Protein AF-A0A4S0RGR0-F1 (afdb_monomer_lite)

Radius of gyration: 12.7 Å; chains: 1; bounding box: 24×34×31 Å

pLDDT: mean 73.89, std 17.08, range [29.81, 90.38]

Structure (mmCIF, N/CA/C/O backbone):
data_AF-A0A4S0RGR0-F1
#
_entry.id   AF-A0A4S0RGR0-F1
#
loop_
_atom_site.group_PDB
_atom_site.id
_atom_site.type_symbol
_atom_site.label_atom_id
_atom_site.label_alt_id
_atom_site.label_comp_id
_atom_site.label_asym_id
_atom_site.label_entity_id
_atom_site.label_seq_id
_atom_site.pdbx_PDB_ins_code
_atom_site.Cartn_x
_atom_site.Cartn_y
_atom_site.Cartn_z
_atom_site.occupancy
_atom_site.B_iso_or_equiv
_atom_site.auth_seq_id
_atom_site.auth_comp_id
_atom_site.auth_asym_id
_atom_site.auth_atom_id
_atom_site.pdbx_PDB_model_num
ATOM 1 N N . ARG A 1 1 ? 6.904 -23.105 2.263 1.00 44.59 1 ARG A N 1
ATOM 2 C CA . ARG A 1 1 ? 7.262 -22.759 0.868 1.00 44.59 1 ARG A CA 1
ATOM 3 C C . ARG A 1 1 ? 5.968 -22.559 0.109 1.00 44.59 1 ARG A C 1
ATOM 5 O O . ARG A 1 1 ? 5.404 -23.575 -0.255 1.00 44.59 1 ARG A O 1
ATOM 12 N N . SER A 1 2 ? 5.543 -21.314 -0.091 1.00 37.44 2 SER A N 1
ATOM 13 C CA . SER A 1 2 ? 4.530 -20.941 -1.086 1.00 37.44 2 SER A CA 1
ATOM 14 C C . SER A 1 2 ? 4.674 -19.441 -1.334 1.00 37.44 2 SER A C 1
ATOM 16 O O . SER A 1 2 ? 4.048 -18.645 -0.652 1.00 37.44 2 SER A O 1
ATOM 18 N N . GLY A 1 3 ? 5.594 -19.056 -2.218 1.00 34.72 3 GLY A N 1
ATOM 19 C CA . GLY A 1 3 ? 5.549 -17.739 -2.846 1.00 34.72 3 GLY A CA 1
ATOM 20 C C . GLY A 1 3 ? 4.805 -17.942 -4.153 1.00 34.72 3 GLY A C 1
ATOM 21 O O . GLY A 1 3 ? 5.399 -18.454 -5.101 1.00 34.72 3 GLY A O 1
ATOM 22 N N . GLN A 1 4 ? 3.501 -17.683 -4.152 1.00 43.41 4 GLN A N 1
ATOM 23 C CA . GLN A 1 4 ? 2.692 -17.701 -5.361 1.00 43.41 4 GLN A CA 1
ATOM 24 C C . GLN A 1 4 ? 2.928 -16.361 -6.059 1.00 43.41 4 GLN A C 1
ATOM 26 O O . GLN A 1 4 ? 2.768 -15.304 -5.457 1.00 43.41 4 GLN A O 1
ATOM 31 N N . ILE A 1 5 ? 3.459 -16.420 -7.278 1.00 37.62 5 ILE A N 1
ATOM 32 C CA . ILE A 1 5 ? 3.633 -15.257 -8.144 1.00 37.62 5 ILE A CA 1
ATOM 33 C C . ILE A 1 5 ? 2.433 -15.290 -9.082 1.00 37.62 5 ILE A C 1
ATOM 35 O O . ILE A 1 5 ? 2.360 -16.161 -9.948 1.00 37.62 5 ILE A O 1
ATOM 39 N N . GLU A 1 6 ? 1.466 -14.407 -8.853 1.00 36.47 6 GLU A N 1
ATOM 40 C CA . GLU A 1 6 ? 0.352 -14.197 -9.771 1.00 36.47 6 GLU A CA 1
ATOM 41 C C . GLU A 1 6 ? 0.833 -13.230 -10.868 1.00 36.47 6 GLU A C 1
ATOM 43 O O . GLU A 1 6 ? 1.075 -12.049 -10.621 1.00 36.47 6 GLU A O 1
ATOM 48 N N . GLU A 1 7 ? 1.090 -13.763 -12.069 1.00 29.81 7 GLU A N 1
ATOM 49 C CA . GLU A 1 7 ? 1.551 -12.998 -13.235 1.00 29.81 7 GLU A CA 1
ATOM 50 C C . GLU A 1 7 ? 0.400 -12.155 -13.805 1.00 29.81 7 GLU A C 1
ATOM 52 O O . GLU A 1 7 ? -0.310 -12.559 -14.729 1.00 29.81 7 GLU A O 1
ATOM 57 N N . PHE A 1 8 ? 0.231 -10.938 -13.292 1.00 35.50 8 PHE A N 1
ATOM 58 C CA . PHE A 1 8 ? -0.373 -9.872 -14.082 1.00 35.50 8 PHE A CA 1
ATOM 59 C C . PHE A 1 8 ? 0.722 -9.305 -14.982 1.00 35.50 8 PHE A C 1
ATOM 61 O O . PHE A 1 8 ? 1.686 -8.735 -14.481 1.00 35.50 8 PHE A O 1
ATOM 68 N N . HIS A 1 9 ? 0.588 -9.505 -16.300 1.00 38.34 9 HIS A N 1
ATOM 69 C CA . HIS A 1 9 ? 1.514 -9.033 -17.338 1.00 38.34 9 HIS A CA 1
ATOM 70 C C . HIS A 1 9 ? 2.209 -7.705 -16.942 1.00 38.34 9 HIS A C 1
ATOM 72 O O . HIS A 1 9 ? 1.563 -6.658 -16.885 1.00 38.34 9 HIS A O 1
ATOM 78 N N . ASP A 1 10 ? 3.517 -7.808 -16.666 1.00 39.22 10 ASP A N 1
ATOM 79 C CA . ASP A 1 10 ? 4.505 -6.788 -16.252 1.00 39.22 10 ASP A CA 1
ATOM 80 C C . ASP A 1 10 ? 4.670 -6.434 -14.752 1.00 39.22 10 ASP A C 1
ATOM 82 O O . ASP A 1 10 ? 5.473 -5.548 -14.436 1.00 39.22 10 ASP A O 1
ATOM 86 N N . VAL A 1 11 ? 4.017 -7.120 -13.798 1.00 38.31 11 VAL A N 1
ATOM 87 C CA . VAL A 1 11 ? 4.250 -6.896 -12.351 1.00 38.31 11 VAL A CA 1
ATOM 88 C C . VAL A 1 11 ? 4.329 -8.201 -11.548 1.00 38.31 11 VAL A C 1
ATOM 90 O O . VAL A 1 11 ? 3.355 -8.938 -11.458 1.00 38.31 11 VAL A O 1
ATOM 93 N N . THR A 1 12 ? 5.457 -8.440 -10.872 1.00 41.72 12 THR A N 1
ATOM 94 C CA . THR A 1 12 ? 5.669 -9.567 -9.946 1.00 41.72 12 THR A CA 1
ATOM 95 C C . THR A 1 12 ? 5.730 -9.058 -8.497 1.00 41.72 12 THR A C 1
ATOM 97 O O . THR A 1 12 ? 6.795 -8.751 -7.970 1.00 41.72 12 THR A O 1
ATOM 100 N N . VAL A 1 13 ? 4.611 -8.965 -7.779 1.00 47.84 13 VAL A N 1
ATOM 101 C CA . VAL A 1 13 ? 4.657 -8.542 -6.362 1.00 47.84 13 VAL A CA 1
ATOM 102 C C . VAL A 1 13 ? 5.065 -9.729 -5.481 1.00 47.84 13 VAL A C 1
ATOM 104 O O . VAL A 1 13 ? 4.355 -10.730 -5.420 1.00 47.84 13 VAL A O 1
ATOM 107 N N . ARG A 1 14 ? 6.199 -9.633 -4.769 1.00 47.78 14 ARG A N 1
ATOM 108 C CA . ARG A 1 14 ? 6.590 -10.638 -3.765 1.00 47.78 14 ARG A CA 1
ATOM 109 C C . ARG A 1 14 ? 6.114 -10.199 -2.390 1.00 47.78 14 ARG A C 1
ATOM 111 O O . ARG A 1 14 ? 6.406 -9.099 -1.925 1.00 47.78 14 ARG A O 1
ATOM 118 N N . LYS A 1 15 ? 5.353 -11.077 -1.747 1.00 55.22 15 LYS A N 1
ATOM 119 C CA . LYS A 1 15 ? 4.614 -10.775 -0.525 1.00 55.22 15 LYS A CA 1
ATOM 120 C C . LYS A 1 15 ? 4.981 -11.839 0.504 1.00 55.22 15 LYS A C 1
ATOM 122 O O . LYS A 1 15 ? 4.736 -13.021 0.280 1.00 55.22 15 LYS A O 1
ATOM 127 N N . GLU A 1 16 ? 5.622 -11.438 1.598 1.00 52.75 16 GLU A N 1
ATOM 128 C CA . GLU A 1 16 ? 5.985 -12.347 2.688 1.00 52.75 16 GLU A CA 1
ATOM 129 C C . GLU A 1 16 ? 5.236 -11.931 3.963 1.00 52.75 16 GLU A C 1
ATOM 131 O O . GLU A 1 16 ? 5.456 -10.828 4.470 1.00 52.75 16 GLU A O 1
ATOM 136 N N . PRO A 1 17 ? 4.329 -12.772 4.498 1.00 51.97 17 PRO A N 1
ATOM 137 C CA . PRO A 1 17 ? 3.694 -12.496 5.779 1.00 51.97 17 PRO A CA 1
ATOM 138 C C . PRO A 1 17 ? 4.723 -12.644 6.906 1.00 51.97 17 PRO A C 1
ATOM 140 O O . PRO A 1 17 ? 5.332 -13.704 7.054 1.00 51.97 17 PRO A O 1
ATOM 143 N N . LEU A 1 18 ? 4.883 -11.595 7.721 1.00 53.94 18 LEU A N 1
ATOM 144 C CA . LEU A 1 18 ? 5.898 -11.529 8.783 1.00 53.94 18 LEU A CA 1
ATOM 145 C C . LEU A 1 18 ? 5.764 -12.662 9.826 1.00 53.94 18 LEU A C 1
ATOM 147 O O . LEU A 1 18 ? 6.769 -13.098 10.375 1.00 53.94 18 LEU A O 1
ATOM 151 N N . ASP A 1 19 ? 4.544 -13.174 10.042 1.00 51.09 19 ASP A N 1
ATOM 152 C CA . ASP A 1 19 ? 4.224 -14.168 11.084 1.00 51.09 19 ASP A CA 1
ATOM 153 C C . ASP A 1 19 ? 3.801 -15.550 10.541 1.00 51.09 19 ASP A C 1
ATOM 155 O O . ASP A 1 19 ? 3.289 -16.397 11.273 1.00 51.09 19 ASP A O 1
ATOM 159 N N . GLY A 1 20 ? 3.995 -15.824 9.245 1.00 47.41 20 GLY A N 1
ATOM 160 C CA . GLY A 1 20 ? 3.766 -17.160 8.670 1.00 47.41 20 GLY A CA 1
ATOM 161 C C . GLY A 1 20 ? 2.301 -17.630 8.590 1.00 47.41 20 GLY A C 1
ATOM 162 O O . GLY A 1 20 ? 2.043 -18.685 8.006 1.00 47.41 20 GLY A O 1
ATOM 163 N N . ARG A 1 21 ? 1.333 -16.851 9.097 1.00 53.19 21 ARG A N 1
ATOM 164 C CA . ARG A 1 21 ? -0.105 -16.971 8.797 1.00 53.19 21 ARG A CA 1
ATOM 165 C C . ARG A 1 21 ? -0.696 -15.606 8.426 1.00 53.19 21 ARG A C 1
ATOM 167 O O . ARG A 1 21 ? -0.458 -14.643 9.146 1.00 53.19 21 ARG A O 1
ATOM 174 N N . PRO A 1 22 ? -1.511 -15.518 7.359 1.00 56.78 22 PRO A N 1
ATOM 175 C CA . PRO A 1 22 ? -2.252 -14.295 7.035 1.00 56.78 22 PRO A CA 1
ATOM 176 C C . PRO A 1 22 ? -3.379 -13.999 8.046 1.00 56.78 22 PRO A C 1
ATOM 178 O O . PRO A 1 22 ? -3.876 -12.877 8.112 1.00 56.78 22 PRO A O 1
ATOM 181 N N . GLU A 1 23 ? -3.778 -14.987 8.854 1.00 53.28 23 GLU A N 1
ATOM 182 C CA . GLU A 1 23 ? -4.795 -14.852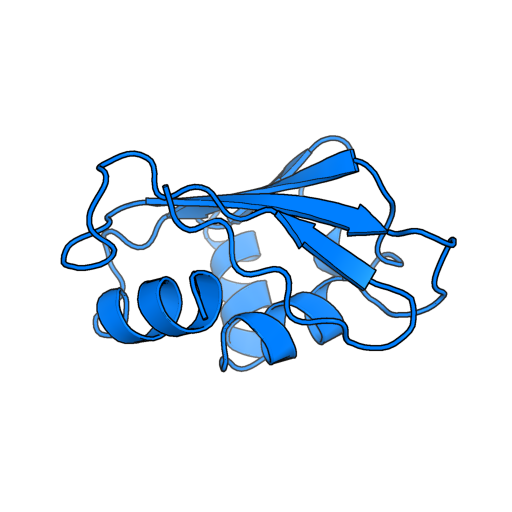 9.900 1.00 53.28 23 GLU A CA 1
ATOM 183 C C . GLU A 1 23 ? -4.235 -14.091 11.111 1.00 53.28 23 GLU A C 1
ATOM 185 O O . GLU A 1 23 ? -3.358 -14.588 11.816 1.00 53.28 23 GLU A O 1
ATOM 190 N N . GLY A 1 24 ? -4.765 -12.896 11.377 1.00 56.47 24 GLY A N 1
ATOM 191 C CA . GLY A 1 24 ? -4.386 -12.085 12.536 1.00 56.47 24 GLY A CA 1
ATOM 192 C C . GLY A 1 24 ? -3.204 -11.141 12.313 1.00 56.47 24 GLY A C 1
ATOM 193 O O . GLY A 1 24 ? -2.771 -10.506 13.273 1.00 56.47 24 GLY A O 1
ATOM 194 N N . ALA A 1 25 ? -2.719 -10.996 11.074 1.00 66.69 25 ALA A N 1
ATOM 195 C CA . ALA A 1 25 ? -1.654 -10.052 10.749 1.00 66.69 25 ALA A CA 1
ATOM 196 C C . ALA A 1 25 ? -2.050 -8.621 11.157 1.00 66.69 25 ALA A C 1
ATOM 198 O O . ALA A 1 25 ? -3.054 -8.066 10.703 1.00 66.69 25 ALA A O 1
ATOM 199 N N . THR A 1 26 ? -1.258 -8.025 12.046 1.00 74.88 26 THR A N 1
ATOM 200 C CA . THR A 1 26 ? -1.410 -6.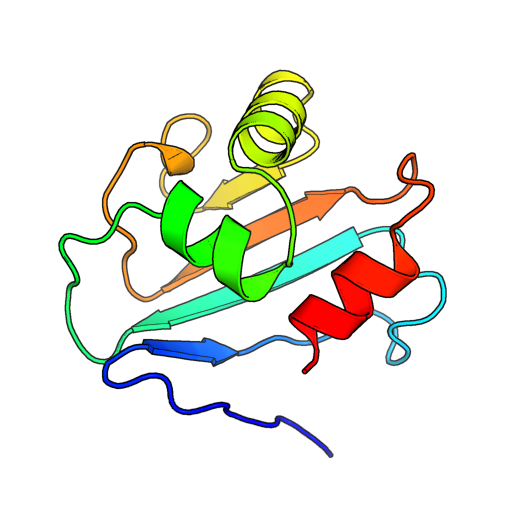627 12.477 1.00 74.88 26 THR A CA 1
ATOM 201 C C . THR A 1 26 ? -0.639 -5.672 11.578 1.00 74.88 26 THR A C 1
ATOM 203 O O . THR A 1 26 ? -0.902 -4.476 11.602 1.00 74.88 26 THR A O 1
ATOM 206 N N . ALA A 1 27 ? 0.273 -6.191 10.758 1.00 79.00 27 ALA A N 1
ATOM 207 C CA . ALA A 1 27 ? 1.001 -5.435 9.758 1.00 79.00 27 ALA A CA 1
ATOM 208 C C . ALA A 1 27 ? 1.225 -6.278 8.499 1.00 79.00 27 ALA A C 1
ATOM 210 O O . ALA A 1 27 ? 1.366 -7.499 8.561 1.00 79.00 27 ALA A O 1
ATOM 211 N N . LEU A 1 28 ? 1.290 -5.599 7.360 1.00 80.56 28 LEU A N 1
ATOM 212 C CA . LEU A 1 28 ? 1.579 -6.170 6.057 1.00 80.56 28 LEU A CA 1
ATOM 213 C C . LEU A 1 28 ? 2.823 -5.494 5.482 1.00 80.56 28 LEU A C 1
ATOM 215 O O . LEU A 1 28 ? 2.915 -4.265 5.458 1.00 80.56 28 LEU A O 1
ATOM 219 N N . TRP A 1 29 ? 3.767 -6.304 5.012 1.00 81.81 29 TRP A N 1
ATOM 220 C CA . TRP A 1 29 ? 4.925 -5.845 4.256 1.00 81.81 29 TRP A CA 1
ATOM 221 C C . TRP A 1 29 ? 4.835 -6.398 2.838 1.00 81.81 29 TRP A C 1
ATOM 223 O O . TRP A 1 29 ? 4.647 -7.596 2.640 1.00 81.81 29 TRP A O 1
ATOM 233 N N . LEU A 1 30 ? 4.976 -5.520 1.850 1.00 81.06 30 LEU A N 1
ATOM 234 C CA . LEU A 1 30 ? 4.944 -5.861 0.432 1.00 81.06 30 LEU A CA 1
ATOM 235 C C . LEU A 1 30 ? 6.198 -5.313 -0.235 1.00 81.06 30 LEU A C 1
ATOM 237 O O . LEU A 1 30 ? 6.548 -4.153 -0.023 1.00 81.06 30 LEU A O 1
ATOM 241 N N . GLU A 1 31 ? 6.844 -6.122 -1.066 1.00 82.50 31 GLU A N 1
ATOM 242 C CA . GLU A 1 31 ? 7.896 -5.658 -1.962 1.00 82.50 31 GLU A CA 1
ATOM 243 C C . GLU A 1 31 ? 7.367 -5.713 -3.395 1.00 82.50 31 GLU A C 1
ATOM 245 O O . GLU A 1 31 ? 7.026 -6.777 -3.925 1.00 82.50 31 GLU A O 1
ATOM 250 N N . LEU A 1 32 ? 7.262 -4.546 -4.026 1.00 80.06 32 LEU A N 1
ATOM 251 C CA . LEU A 1 32 ? 6.894 -4.472 -5.429 1.00 80.06 32 LEU A CA 1
ATOM 252 C C . LEU A 1 32 ? 8.105 -4.859 -6.259 1.00 80.06 32 LEU A C 1
ATOM 254 O O . LEU A 1 32 ? 9.114 -4.152 -6.237 1.00 80.06 32 LEU A O 1
ATOM 258 N N . ARG A 1 33 ? 7.968 -5.934 -7.037 1.00 79.00 33 ARG A N 1
ATOM 259 C CA . ARG A 1 33 ? 8.908 -6.223 -8.112 1.00 79.00 33 ARG A CA 1
ATOM 260 C C . ARG A 1 33 ? 8.213 -6.013 -9.442 1.00 79.00 33 ARG A C 1
ATOM 262 O O . ARG A 1 33 ? 7.124 -6.520 -9.690 1.00 79.00 33 ARG A O 1
ATOM 269 N N . LEU A 1 34 ? 8.800 -5.167 -10.262 1.00 74.62 34 LEU A N 1
ATOM 270 C CA . LEU A 1 34 ? 8.237 -4.731 -11.529 1.00 74.62 34 LEU A CA 1
ATOM 271 C C . LEU A 1 34 ? 9.268 -5.051 -12.599 1.00 74.62 34 LEU A C 1
ATOM 273 O O . LEU A 1 34 ? 10.373 -4.516 -12.561 1.00 74.62 34 LEU A O 1
ATOM 277 N N . ASP A 1 35 ? 8.905 -5.909 -13.550 1.00 69.19 35 ASP A N 1
ATOM 278 C CA . ASP A 1 35 ? 9.822 -6.315 -14.621 1.00 69.19 35 ASP A CA 1
ATOM 279 C C . ASP A 1 35 ? 10.072 -5.166 -15.613 1.00 69.19 35 ASP A C 1
ATOM 281 O O . ASP A 1 35 ? 11.117 -5.099 -16.265 1.00 69.19 35 ASP A O 1
ATOM 285 N N . ALA A 1 36 ? 9.146 -4.203 -15.672 1.00 66.50 36 ALA A N 1
ATOM 286 C CA . ALA A 1 36 ? 9.288 -2.963 -16.417 1.00 66.50 36 ALA A CA 1
ATOM 287 C C . ALA A 1 36 ? 8.713 -1.760 -15.652 1.00 66.50 36 ALA A C 1
ATOM 289 O O . ALA A 1 36 ? 7.770 -1.864 -14.866 1.00 66.50 36 ALA A O 1
ATOM 290 N N . ALA A 1 37 ? 9.263 -0.571 -15.918 1.00 67.94 37 ALA A N 1
ATOM 291 C CA . ALA A 1 37 ? 8.704 0.674 -15.404 1.00 67.94 37 ALA A CA 1
ATOM 292 C C . ALA A 1 37 ? 7.294 0.892 -15.972 1.00 67.94 37 ALA A C 1
ATOM 294 O O . ALA A 1 37 ? 7.121 1.098 -17.174 1.00 67.94 37 ALA A O 1
ATOM 295 N N . THR A 1 38 ? 6.290 0.893 -15.097 1.00 73.06 38 THR A N 1
ATOM 296 C CA . THR A 1 38 ? 4.895 1.118 -15.479 1.00 73.06 38 THR A CA 1
ATOM 297 C C . THR A 1 38 ? 4.481 2.571 -15.224 1.00 73.06 38 THR A C 1
ATOM 299 O O . THR A 1 38 ? 4.814 3.135 -14.179 1.00 73.06 38 THR A O 1
ATOM 302 N N . PRO A 1 39 ? 3.716 3.215 -16.127 1.00 76.25 39 PRO A N 1
ATOM 303 C CA . PRO A 1 39 ? 3.080 4.498 -15.831 1.00 76.25 39 PRO A CA 1
ATOM 304 C C . PRO A 1 39 ? 1.899 4.355 -14.849 1.00 76.25 39 PRO A C 1
ATOM 306 O O . PRO A 1 39 ? 1.285 5.358 -14.477 1.00 76.25 39 PRO A O 1
ATOM 309 N N . LEU A 1 40 ? 1.545 3.128 -14.439 1.00 81.12 40 LEU A N 1
ATOM 310 C CA . LEU A 1 40 ? 0.454 2.862 -13.510 1.00 81.12 40 LEU A CA 1
ATOM 311 C C . LEU A 1 40 ? 0.754 3.459 -12.133 1.00 81.12 40 LEU A C 1
ATOM 313 O O . LEU A 1 40 ? 1.790 3.192 -11.529 1.00 81.12 40 LEU A O 1
ATOM 317 N N . ARG A 1 41 ? -0.183 4.256 -11.613 1.00 85.12 41 ARG A N 1
ATOM 318 C CA . ARG A 1 41 ? -0.083 4.813 -10.260 1.00 85.12 41 ARG A CA 1
ATOM 319 C C . ARG A 1 41 ? -0.084 3.706 -9.211 1.0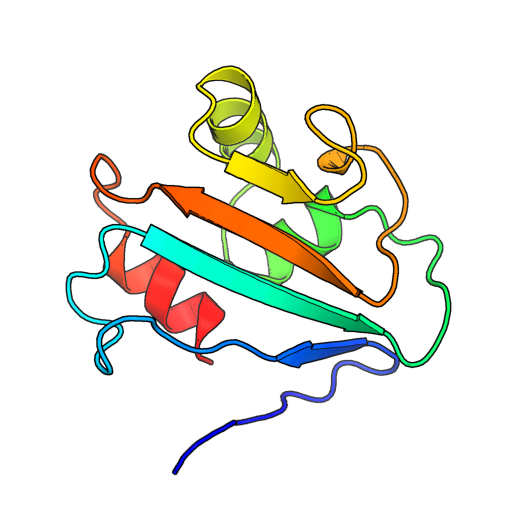0 85.12 41 ARG A C 1
ATOM 321 O O . ARG A 1 41 ? -0.899 2.784 -9.285 1.00 85.12 41 ARG A O 1
ATOM 328 N N . LEU A 1 42 ? 0.767 3.866 -8.203 1.00 85.88 42 LEU A N 1
ATOM 329 C CA . LEU A 1 42 ? 0.908 2.919 -7.105 1.00 85.88 42 LEU A CA 1
ATOM 330 C C . LEU A 1 42 ? -0.408 2.694 -6.349 1.00 85.88 42 LEU A C 1
ATOM 332 O O . LEU A 1 42 ? -0.735 1.559 -6.018 1.00 85.88 42 LEU A O 1
ATOM 336 N N . ASP A 1 43 ? -1.210 3.742 -6.138 1.00 88.38 43 ASP A N 1
ATOM 337 C CA . ASP A 1 43 ? -2.519 3.608 -5.490 1.00 88.38 43 ASP A CA 1
ATOM 338 C C . ASP A 1 43 ? -3.490 2.697 -6.247 1.00 88.38 43 ASP A C 1
ATOM 340 O O . ASP A 1 43 ? -4.289 1.995 -5.632 1.00 88.38 43 ASP A O 1
ATOM 344 N N . ARG A 1 44 ? -3.436 2.698 -7.580 1.00 86.31 44 ARG A N 1
ATOM 345 C CA . ARG A 1 44 ? -4.291 1.857 -8.416 1.00 86.31 44 ARG A CA 1
ATOM 346 C C . ARG A 1 44 ? -3.828 0.408 -8.410 1.00 86.31 44 ARG A C 1
ATOM 348 O O . ARG A 1 44 ? -4.683 -0.469 -8.372 1.00 86.31 44 ARG A O 1
ATOM 355 N N . LEU A 1 45 ? -2.517 0.188 -8.431 1.00 85.88 45 LEU A N 1
ATOM 356 C CA . LEU A 1 45 ? -1.934 -1.141 -8.295 1.00 85.88 45 LEU A CA 1
ATOM 357 C C . LEU A 1 45 ? -2.321 -1.748 -6.940 1.00 85.88 45 LEU A C 1
ATOM 359 O O . LEU A 1 45 ? -3.007 -2.760 -6.893 1.00 85.88 45 LEU A O 1
ATOM 363 N N . LEU A 1 46 ? -1.988 -1.067 -5.841 1.00 85.94 46 LEU A N 1
ATOM 364 C CA . LEU A 1 46 ? -2.258 -1.557 -4.488 1.00 85.94 46 LEU A CA 1
ATOM 365 C C . LEU A 1 46 ? -3.751 -1.761 -4.216 1.00 85.94 46 LEU A C 1
ATOM 367 O O . LEU A 1 46 ? -4.115 -2.700 -3.521 1.00 85.94 46 LEU A O 1
ATOM 371 N N . ALA A 1 47 ? -4.625 -0.906 -4.753 1.00 88.88 47 ALA A N 1
ATOM 372 C CA . ALA A 1 47 ? -6.068 -1.079 -4.597 1.00 88.88 47 ALA A CA 1
ATOM 373 C C . ALA A 1 47 ? -6.563 -2.380 -5.249 1.00 88.88 47 ALA A C 1
ATOM 375 O O . ALA A 1 47 ? -7.419 -3.052 -4.677 1.00 88.88 47 ALA A O 1
ATOM 376 N N . GLY A 1 48 ? -6.018 -2.726 -6.421 1.00 84.38 48 GLY A N 1
ATOM 377 C CA . GLY A 1 48 ? -6.303 -3.989 -7.101 1.00 84.38 48 GLY A CA 1
ATOM 378 C C . GLY A 1 48 ? -5.785 -5.184 -6.307 1.00 84.38 48 GLY A C 1
ATOM 379 O O . GLY A 1 48 ? -6.565 -6.067 -5.973 1.00 84.38 48 GLY A O 1
ATOM 380 N N . GLU A 1 49 ? -4.509 -5.142 -5.923 1.00 82.56 49 GLU A N 1
ATOM 381 C CA . GLU A 1 49 ? -3.835 -6.222 -5.188 1.00 82.56 49 GLU A CA 1
ATOM 382 C C . GLU A 1 49 ? -4.449 -6.501 -3.811 1.00 82.56 49 GLU A C 1
ATOM 384 O O . GLU A 1 49 ? -4.524 -7.639 -3.369 1.00 82.56 49 GLU A O 1
ATOM 389 N N . LEU A 1 50 ? -4.877 -5.458 -3.100 1.00 84.12 50 LEU A N 1
ATOM 390 C CA . LEU A 1 50 ? -5.417 -5.585 -1.745 1.00 84.12 50 LEU A CA 1
ATOM 391 C C . LEU A 1 50 ? -6.944 -5.718 -1.719 1.00 84.12 50 LEU A C 1
ATOM 393 O O . LEU A 1 50 ? -7.519 -5.855 -0.640 1.00 84.12 50 LEU A O 1
ATOM 397 N N . GLY A 1 51 ? -7.615 -5.625 -2.872 1.00 86.94 51 GLY A N 1
ATOM 398 C CA . GLY A 1 51 ? -9.076 -5.681 -2.958 1.00 86.94 51 GLY A CA 1
ATOM 399 C C . GLY A 1 51 ? -9.793 -4.543 -2.216 1.00 86.94 51 GLY A C 1
ATOM 400 O O . GLY A 1 51 ? -10.925 -4.713 -1.764 1.00 86.94 51 GLY A O 1
ATOM 401 N N . ILE A 1 52 ? -9.150 -3.380 -2.060 1.00 88.62 52 ILE A N 1
ATOM 402 C CA . ILE A 1 52 ? -9.692 -2.223 -1.328 1.00 88.62 52 ILE A CA 1
ATOM 403 C C . ILE A 1 52 ? -9.857 -0.994 -2.220 1.00 88.62 52 ILE A C 1
ATOM 405 O O . ILE A 1 52 ? -9.316 -0.882 -3.316 1.00 88.62 52 ILE A O 1
ATOM 409 N N . SER A 1 53 ? -10.593 -0.003 -1.721 1.00 89.81 53 SER A N 1
ATOM 410 C CA . SER A 1 53 ? -10.734 1.276 -2.414 1.00 89.81 53 SER A CA 1
ATOM 411 C C . SER A 1 53 ? -9.459 2.129 -2.346 1.00 89.81 53 SER A C 1
ATOM 413 O O . SER A 1 53 ? -8.741 2.162 -1.346 1.00 89.81 53 SER A O 1
ATOM 415 N N . ARG A 1 54 ? -9.229 2.925 -3.398 1.00 88.69 54 ARG A N 1
ATOM 416 C CA . ARG A 1 54 ? -8.146 3.927 -3.440 1.00 88.69 54 ARG A CA 1
ATOM 417 C C . ARG A 1 54 ? -8.275 4.990 -2.346 1.00 88.69 54 ARG A C 1
ATOM 419 O O . ARG A 1 54 ? -7.267 5.489 -1.862 1.00 88.69 54 ARG A O 1
ATOM 426 N N . SER A 1 55 ? -9.501 5.346 -1.959 1.00 88.31 55 SER A N 1
ATOM 427 C CA . SER A 1 55 ? -9.741 6.274 -0.849 1.00 88.31 55 SER A CA 1
ATOM 428 C C . SER A 1 55 ? -9.292 5.679 0.483 1.00 88.31 55 SER A C 1
ATOM 430 O O . SER A 1 55 ? -8.675 6.391 1.266 1.00 88.31 55 SER A O 1
ATOM 432 N N . ARG A 1 56 ? -9.506 4.374 0.717 1.00 89.50 56 ARG A N 1
ATOM 433 C CA . ARG A 1 56 ? -9.010 3.688 1.922 1.00 89.50 56 ARG A CA 1
ATOM 434 C C . ARG A 1 56 ? -7.478 3.724 1.997 1.00 89.50 56 ARG A C 1
ATOM 436 O O . ARG A 1 56 ? -6.944 4.060 3.048 1.00 89.50 56 ARG A O 1
ATOM 443 N N . LEU A 1 57 ? -6.778 3.505 0.878 1.00 89.31 57 LEU A N 1
ATOM 444 C CA . LEU A 1 57 ? -5.315 3.671 0.811 1.00 89.31 57 LEU A CA 1
ATOM 445 C C . LEU A 1 57 ? -4.862 5.097 1.155 1.00 89.31 57 LEU A C 1
ATOM 447 O O . LEU A 1 57 ? -3.899 5.275 1.899 1.00 89.31 57 LEU A O 1
ATOM 451 N N . GLN A 1 58 ? -5.558 6.115 0.641 1.00 88.38 58 GLN A N 1
ATOM 452 C CA . GLN A 1 58 ? -5.260 7.512 0.974 1.00 88.38 58 GLN A CA 1
ATOM 453 C C . GLN A 1 58 ? -5.475 7.789 2.464 1.00 88.38 58 GLN A C 1
ATOM 455 O O . GLN A 1 58 ? -4.610 8.390 3.092 1.00 88.38 58 GLN A O 1
ATOM 460 N N . THR A 1 59 ? -6.562 7.282 3.051 1.00 89.75 59 THR A N 1
ATOM 461 C CA . THR A 1 59 ? -6.819 7.394 4.491 1.00 89.75 59 THR A CA 1
ATOM 462 C C . THR A 1 59 ? -5.727 6.724 5.324 1.00 89.75 59 THR A C 1
ATOM 464 O O . THR A 1 59 ? -5.316 7.287 6.334 1.00 89.75 59 THR A O 1
ATOM 467 N N . TRP A 1 60 ? -5.215 5.556 4.924 1.00 90.38 60 TRP A N 1
ATOM 468 C CA . TRP A 1 60 ? -4.090 4.929 5.628 1.00 90.38 60 TRP A CA 1
ATOM 469 C C . TRP A 1 60 ? -2.817 5.761 5.546 1.00 90.38 60 TRP A C 1
ATOM 471 O O . TRP A 1 60 ? -2.125 5.910 6.549 1.00 90.38 60 TRP A O 1
ATOM 481 N N . GLN A 1 61 ? -2.532 6.355 4.389 1.00 87.62 61 GLN A N 1
ATOM 482 C CA . GLN A 1 61 ? -1.387 7.247 4.234 1.00 87.62 61 GLN A CA 1
ATOM 483 C C . GLN A 1 61 ? -1.530 8.509 5.103 1.00 87.62 61 GLN A C 1
ATOM 485 O O . GLN A 1 61 ? -0.588 8.896 5.788 1.00 87.62 61 GLN A O 1
ATOM 490 N N . GLU A 1 62 ? -2.714 9.128 5.121 1.00 87.88 62 GLU A N 1
ATOM 491 C CA . GLU A 1 62 ? -3.022 10.299 5.958 1.00 87.88 62 GLU A CA 1
ATOM 492 C C . GLU A 1 62 ? -2.922 9.985 7.455 1.00 87.88 62 GLU A C 1
ATOM 494 O O . GLU A 1 62 ? -2.461 10.814 8.236 1.00 87.88 62 GLU A O 1
ATOM 499 N N . ARG A 1 63 ? -3.313 8.771 7.855 1.00 88.69 63 ARG A N 1
ATOM 500 C CA . ARG A 1 63 ? -3.216 8.276 9.235 1.00 88.69 63 ARG A CA 1
ATOM 501 C C . ARG A 1 63 ? -1.840 7.712 9.594 1.00 88.69 63 ARG A C 1
ATOM 503 O O . ARG A 1 63 ? -1.688 7.196 10.694 1.00 88.69 63 ARG A O 1
ATOM 510 N N . GLN A 1 64 ? -0.863 7.777 8.685 1.00 87.06 64 GLN A N 1
ATOM 511 C CA . GLN A 1 64 ? 0.471 7.180 8.846 1.00 87.06 64 GLN A C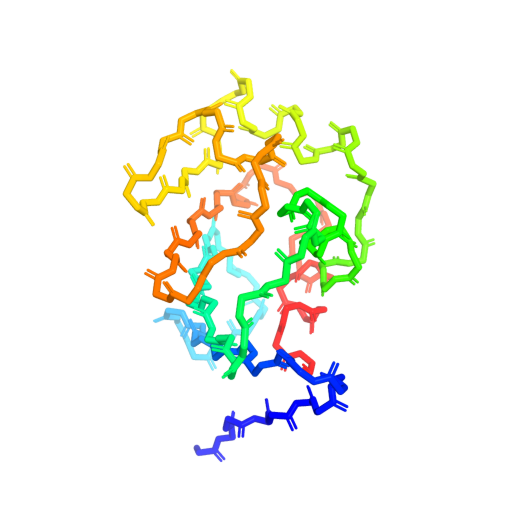A 1
ATOM 512 C C . GLN A 1 64 ? 0.453 5.662 9.112 1.00 87.06 64 GLN A C 1
ATOM 514 O O . GLN A 1 64 ? 1.425 5.100 9.607 1.00 87.06 64 GLN A O 1
ATOM 519 N N . LEU A 1 65 ? -0.642 4.994 8.745 1.00 88.69 65 LEU A N 1
ATOM 520 C CA . LEU A 1 65 ? -0.773 3.539 8.764 1.00 88.69 65 LEU A CA 1
ATOM 521 C C . LEU A 1 65 ? -0.145 2.910 7.520 1.00 88.69 65 LEU A C 1
ATOM 523 O O . LEU A 1 65 ? 0.097 1.714 7.502 1.00 88.69 65 LEU A O 1
ATOM 527 N N . LEU A 1 66 ? 0.115 3.696 6.473 1.00 88.81 66 LEU A N 1
ATOM 528 C CA . LEU A 1 66 ? 0.782 3.246 5.258 1.00 88.81 66 LEU A CA 1
ATOM 529 C C . LEU A 1 66 ? 2.062 4.051 5.035 1.00 88.81 66 LEU A C 1
ATOM 531 O O . LEU A 1 66 ? 2.025 5.278 4.929 1.00 88.81 66 LEU A O 1
ATOM 535 N N . ALA A 1 67 ? 3.181 3.342 4.921 1.00 87.75 67 ALA A N 1
ATOM 536 C CA . ALA A 1 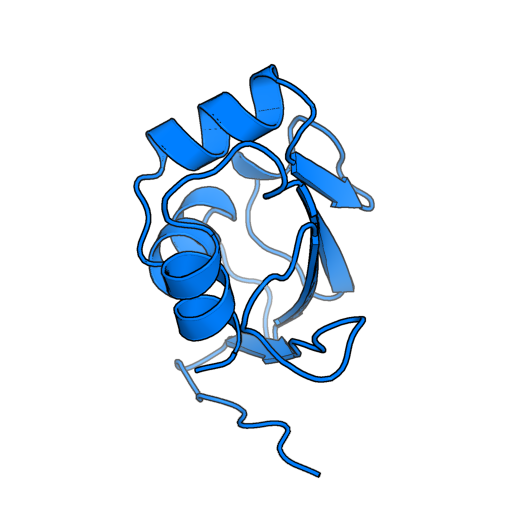67 ? 4.487 3.888 4.586 1.00 87.75 67 ALA A CA 1
ATOM 537 C C . ALA A 1 67 ? 5.024 3.212 3.324 1.00 87.75 67 ALA A C 1
ATOM 539 O O . ALA A 1 67 ? 4.844 2.010 3.125 1.00 87.75 67 ALA A O 1
ATOM 540 N N . ILE A 1 68 ? 5.670 3.994 2.463 1.00 87.94 68 ILE A N 1
ATOM 541 C CA . ILE A 1 68 ? 6.263 3.508 1.219 1.00 87.94 68 ILE A CA 1
ATOM 542 C C . ILE A 1 68 ? 7.699 3.996 1.178 1.00 87.94 68 ILE A C 1
ATOM 544 O O . ILE A 1 68 ? 7.939 5.197 1.234 1.00 87.94 68 ILE A O 1
ATOM 548 N N . GLU A 1 69 ? 8.642 3.079 1.047 1.00 83.81 69 GLU A N 1
ATOM 549 C CA . GLU A 1 69 ? 10.060 3.393 0.917 1.00 83.81 69 GLU A CA 1
ATOM 550 C C . GLU A 1 69 ? 10.513 3.109 -0.522 1.00 83.81 69 GLU A C 1
ATOM 552 O O . GLU A 1 69 ? 10.093 2.099 -1.100 1.00 83.81 69 GLU A O 1
ATOM 557 N N . PRO A 1 70 ? 11.332 3.988 -1.138 1.00 77.25 70 PRO A N 1
ATOM 558 C CA . PRO A 1 70 ? 11.964 5.190 -0.562 1.00 77.25 70 PRO A CA 1
ATOM 559 C C . PRO A 1 70 ? 11.153 6.498 -0.718 1.00 77.25 70 PRO A C 1
ATOM 561 O O . PRO A 1 70 ? 11.571 7.555 -0.255 1.00 77.25 70 PRO A O 1
ATOM 564 N N . ASP A 1 71 ? 10.026 6.470 -1.435 1.00 77.44 71 ASP A N 1
ATOM 565 C CA . ASP A 1 71 ? 9.356 7.688 -1.929 1.00 77.44 71 ASP A CA 1
ATOM 566 C C . ASP A 1 71 ? 8.430 8.388 -0.902 1.00 77.44 71 ASP A C 1
ATOM 568 O O . ASP A 1 71 ? 7.938 9.495 -1.153 1.00 77.44 71 ASP A O 1
ATOM 572 N N . GLY A 1 72 ? 8.183 7.770 0.254 1.00 78.00 72 GLY A N 1
ATOM 573 C CA . GLY A 1 72 ? 7.454 8.337 1.387 1.00 78.00 72 GLY A CA 1
ATOM 574 C C . GLY A 1 72 ? 5.970 8.623 1.126 1.00 78.00 72 GLY A C 1
ATOM 575 O O . GLY A 1 72 ? 5.320 8.040 0.259 1.00 78.00 72 GLY A O 1
ATOM 576 N N . ALA A 1 73 ? 5.413 9.575 1.879 1.00 73.69 73 ALA A N 1
ATOM 577 C CA . ALA A 1 73 ? 3.977 9.888 1.922 1.00 73.69 73 ALA A CA 1
ATOM 578 C C . ALA A 1 73 ? 3.364 10.451 0.619 1.00 73.69 73 ALA A C 1
ATOM 580 O O . ALA A 1 73 ? 2.180 10.764 0.585 1.00 73.69 73 ALA A O 1
ATOM 581 N N . ASN A 1 74 ? 4.131 10.621 -0.461 1.00 78.19 74 ASN A N 1
ATOM 582 C CA . ASN A 1 74 ? 3.594 11.007 -1.774 1.00 78.19 74 ASN A CA 1
ATOM 583 C C . ASN A 1 74 ? 3.688 9.881 -2.811 1.00 78.19 74 ASN A C 1
ATOM 585 O O . ASN A 1 74 ? 3.242 10.054 -3.948 1.00 78.19 74 ASN A O 1
ATOM 589 N N . ALA A 1 75 ? 4.234 8.725 -2.435 1.00 83.69 75 ALA A N 1
ATOM 590 C CA . ALA A 1 75 ? 4.489 7.617 -3.341 1.00 83.69 75 ALA A CA 1
ATOM 591 C C . ALA A 1 75 ? 3.207 7.024 -3.950 1.00 83.69 75 ALA A C 1
ATOM 593 O O . ALA A 1 75 ? 3.211 6.671 -5.125 1.00 83.69 75 ALA A O 1
ATOM 594 N N . LEU A 1 76 ? 2.076 7.016 -3.227 1.00 84.38 76 LEU A N 1
ATOM 595 C CA . LEU A 1 76 ? 0.790 6.523 -3.753 1.00 84.38 76 LEU A CA 1
ATOM 596 C C . LEU A 1 76 ? 0.327 7.248 -5.026 1.00 84.38 76 LEU A C 1
ATOM 598 O O . LEU A 1 76 ? -0.335 6.661 -5.882 1.00 84.38 76 LEU A O 1
ATOM 602 N N . ARG A 1 77 ? 0.661 8.537 -5.154 1.00 84.56 77 ARG A N 1
ATOM 603 C CA . ARG A 1 77 ? 0.286 9.365 -6.311 1.00 84.56 77 ARG A CA 1
ATOM 604 C C . ARG A 1 77 ? 1.293 9.264 -7.457 1.00 84.56 77 ARG A C 1
ATOM 606 O O . ARG A 1 77 ? 1.043 9.829 -8.522 1.00 84.56 77 ARG A O 1
ATOM 613 N N . ARG A 1 78 ? 2.415 8.573 -7.250 1.00 85.69 78 ARG A N 1
ATOM 614 C CA . ARG A 1 78 ? 3.474 8.383 -8.242 1.00 85.69 78 ARG A CA 1
ATOM 615 C C . ARG A 1 78 ? 3.293 7.044 -8.968 1.00 85.69 78 ARG A C 1
ATOM 617 O O . ARG A 1 78 ? 2.574 6.169 -8.477 1.00 85.69 78 ARG A O 1
ATOM 624 N N . PRO A 1 79 ? 3.899 6.887 -10.156 1.00 85.00 79 PRO A N 1
ATOM 625 C CA . PRO A 1 79 ? 3.952 5.594 -10.825 1.00 85.00 79 PRO A CA 1
ATOM 626 C C . PRO A 1 79 ? 4.655 4.554 -9.948 1.00 85.00 79 PRO A C 1
ATOM 628 O O . PRO A 1 79 ? 5.631 4.894 -9.274 1.00 85.00 79 PRO A O 1
ATOM 631 N N . ALA A 1 80 ? 4.160 3.318 -9.963 1.00 83.94 80 ALA A N 1
ATOM 632 C CA . ALA A 1 80 ? 4.780 2.201 -9.268 1.00 83.94 80 ALA A CA 1
ATOM 633 C C . ALA A 1 80 ? 6.163 1.906 -9.870 1.00 83.94 80 ALA A C 1
ATOM 635 O O . ALA A 1 80 ? 6.360 1.994 -11.085 1.00 83.94 80 ALA A O 1
ATOM 636 N N . ARG A 1 81 ? 7.133 1.592 -9.011 1.00 82.31 81 ARG A N 1
ATOM 637 C CA . ARG A 1 81 ? 8.516 1.303 -9.403 1.00 82.31 81 ARG A CA 1
ATOM 638 C C . ARG A 1 81 ? 9.003 0.038 -8.730 1.00 82.31 81 ARG A C 1
ATOM 640 O O . ARG A 1 81 ? 8.570 -0.287 -7.625 1.00 82.31 81 ARG A O 1
ATOM 647 N N . ASP A 1 82 ? 9.907 -0.640 -9.420 1.00 82.56 82 ASP A N 1
ATOM 648 C CA . ASP A 1 82 ? 10.602 -1.802 -8.887 1.00 82.56 82 ASP A CA 1
ATOM 649 C C . ASP A 1 82 ? 11.361 -1.443 -7.601 1.00 82.56 82 ASP A C 1
ATOM 651 O O . ASP A 1 82 ? 11.901 -0.338 -7.475 1.00 82.56 82 ASP A O 1
ATOM 655 N N . GLY A 1 83 ? 11.357 -2.362 -6.638 1.00 81.06 83 GLY A N 1
ATOM 656 C CA . GLY A 1 83 ? 12.044 -2.211 -5.356 1.00 81.06 83 GLY A CA 1
ATOM 657 C C . GLY A 1 83 ? 11.329 -1.315 -4.341 1.00 81.06 83 GLY A C 1
ATOM 658 O O . GLY A 1 83 ? 11.906 -0.995 -3.303 1.00 81.06 83 GLY A O 1
ATOM 659 N N . MET A 1 84 ? 10.086 -0.894 -4.606 1.00 86.06 84 MET A N 1
ATOM 660 C CA . MET A 1 84 ? 9.287 -0.178 -3.608 1.00 86.06 84 MET A CA 1
ATOM 661 C C . MET A 1 84 ? 8.848 -1.126 -2.491 1.00 86.06 84 MET A C 1
ATOM 663 O O . MET A 1 84 ? 8.209 -2.148 -2.747 1.00 86.06 84 MET A O 1
ATOM 667 N N . ALA A 1 85 ? 9.123 -0.744 -1.246 1.00 85.12 85 ALA A N 1
ATOM 668 C CA . ALA A 1 85 ? 8.642 -1.457 -0.070 1.00 85.12 85 ALA A CA 1
ATOM 669 C C . ALA A 1 85 ? 7.425 -0.732 0.511 1.00 85.12 85 ALA A C 1
ATOM 671 O O . ALA A 1 85 ? 7.507 0.447 0.853 1.00 85.12 85 ALA A O 1
ATOM 672 N N . VAL A 1 86 ? 6.300 -1.433 0.638 1.00 86.69 86 VAL A N 1
ATOM 673 C CA . VAL A 1 86 ? 5.058 -0.901 1.209 1.00 86.69 86 VAL A CA 1
ATOM 674 C C . VAL A 1 86 ? 4.801 -1.579 2.541 1.00 86.69 86 VAL A C 1
ATOM 676 O O . VAL A 1 86 ? 4.734 -2.803 2.632 1.00 86.69 86 VAL A O 1
ATOM 679 N N . ARG A 1 87 ? 4.635 -0.768 3.580 1.00 86.75 87 ARG A N 1
ATOM 680 C CA . ARG A 1 87 ? 4.315 -1.208 4.935 1.00 86.75 87 ARG A CA 1
ATOM 681 C C . ARG A 1 87 ? 2.948 -0.673 5.305 1.00 86.75 87 ARG A C 1
ATOM 683 O O . ARG A 1 87 ? 2.712 0.525 5.176 1.00 86.75 87 ARG A O 1
ATOM 690 N N . ILE A 1 88 ? 2.068 -1.555 5.756 1.00 87.19 88 ILE A N 1
ATOM 691 C CA . ILE A 1 88 ? 0.694 -1.216 6.120 1.00 87.19 88 ILE A CA 1
ATOM 692 C C . ILE A 1 88 ? 0.414 -1.748 7.520 1.00 87.19 88 ILE A C 1
ATOM 694 O O . ILE A 1 88 ? 0.595 -2.933 7.777 1.00 87.19 88 ILE A O 1
ATOM 698 N N . ASP A 1 89 ? -0.036 -0.881 8.413 1.00 86.94 89 ASP A N 1
ATOM 699 C CA . ASP A 1 89 ? -0.569 -1.232 9.721 1.00 86.94 89 ASP A CA 1
ATOM 700 C C . ASP A 1 89 ? -2.062 -1.566 9.581 1.00 86.94 89 ASP A C 1
ATOM 702 O O . ASP A 1 89 ? -2.871 -0.746 9.145 1.00 86.94 89 ASP A O 1
ATOM 706 N N . LEU A 1 90 ? -2.407 -2.804 9.930 1.00 84.00 90 LEU A N 1
ATOM 707 C CA . LEU A 1 90 ? -3.756 -3.366 9.892 1.00 84.00 90 LEU A CA 1
ATOM 708 C C . LEU A 1 90 ? -4.324 -3.604 11.300 1.00 84.00 90 LEU A C 1
ATOM 710 O O . LEU A 1 90 ? -5.395 -4.196 11.443 1.00 84.00 90 LEU A O 1
ATOM 714 N N . SER A 1 91 ? -3.632 -3.172 12.358 1.00 82.25 91 SER A N 1
ATOM 715 C CA . SER A 1 91 ? -4.015 -3.431 13.753 1.00 82.25 91 SER A CA 1
ATOM 716 C C . SER A 1 91 ? -5.429 -2.941 14.093 1.00 82.25 91 SER A C 1
ATOM 718 O O . SER A 1 91 ? -6.140 -3.607 14.853 1.00 82.25 91 SER A O 1
ATOM 720 N N . GLY A 1 92 ? -5.850 -1.825 13.488 1.00 82.06 92 GLY A N 1
ATOM 721 C CA . GLY A 1 92 ? -7.176 -1.219 13.641 1.00 82.06 92 GLY A CA 1
ATOM 722 C C . GLY A 1 92 ? -8.206 -1.611 12.576 1.00 82.06 92 GLY A C 1
ATOM 723 O O . GLY A 1 92 ? -9.342 -1.144 12.641 1.00 82.06 92 GLY A O 1
ATOM 724 N N . GLU A 1 93 ? 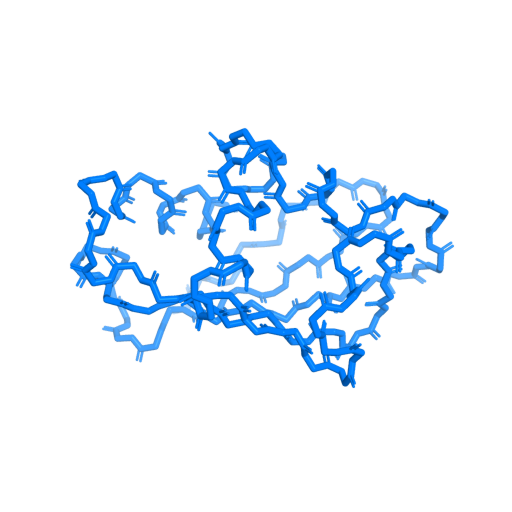-7.843 -2.444 11.599 1.00 85.44 93 GLU A N 1
ATOM 725 C CA . GLU A 1 93 ? -8.720 -2.783 10.478 1.00 85.44 93 GLU A CA 1
ATOM 726 C C . GLU A 1 93 ? -9.548 -4.039 10.779 1.00 85.44 93 GLU A C 1
ATOM 728 O O . GLU A 1 93 ? -9.031 -5.110 11.112 1.00 85.44 93 GLU A O 1
ATOM 733 N N . VAL A 1 94 ? -10.870 -3.920 10.633 1.00 83.94 94 VAL A N 1
ATOM 734 C CA . VAL A 1 94 ? -11.799 -5.050 10.817 1.00 83.94 94 VAL A CA 1
ATOM 735 C C . VAL A 1 94 ? -11.640 -6.094 9.711 1.00 83.94 94 VAL A C 1
ATOM 737 O O . VAL A 1 94 ? -11.717 -7.291 9.975 1.00 83.94 94 VAL A O 1
ATOM 740 N N . ASP A 1 95 ? -11.301 -5.642 8.503 1.00 85.38 95 ASP A N 1
ATOM 741 C CA . ASP A 1 95 ? -11.126 -6.481 7.315 1.00 85.38 95 ASP A CA 1
ATOM 742 C C . ASP A 1 95 ? -9.677 -6.985 7.161 1.00 85.38 95 ASP A C 1
ATOM 744 O O . ASP A 1 95 ? -9.303 -7.462 6.089 1.00 85.38 95 ASP A O 1
ATOM 748 N N . ARG A 1 96 ? -8.831 -6.880 8.202 1.00 82.81 96 ARG A N 1
ATOM 749 C CA . ARG A 1 96 ? -7.385 -7.180 8.117 1.00 82.81 96 ARG A CA 1
ATOM 750 C C . ARG A 1 96 ? -7.070 -8.554 7.529 1.00 82.81 96 ARG A C 1
ATOM 752 O O . ARG A 1 96 ? -6.143 -8.671 6.740 1.00 82.81 96 ARG A O 1
ATOM 759 N N . ASN A 1 97 ? -7.869 -9.571 7.857 1.00 80.50 97 ASN A N 1
ATOM 760 C CA . ASN A 1 97 ? -7.680 -10.928 7.342 1.00 80.50 97 ASN A CA 1
ATOM 761 C C . ASN A 1 97 ? -7.991 -11.011 5.844 1.00 80.50 97 ASN A C 1
ATOM 763 O O . ASN A 1 97 ? -7.280 -11.689 5.111 1.00 80.50 97 ASN A O 1
ATOM 767 N N . ALA A 1 98 ? -9.025 -10.304 5.378 1.00 84.12 98 ALA A N 1
ATOM 768 C CA . ALA A 1 98 ? -9.362 -10.249 3.959 1.00 84.12 98 ALA A CA 1
ATOM 769 C C . ALA A 1 98 ? -8.278 -9.501 3.173 1.00 84.12 98 ALA A C 1
ATOM 771 O O . ALA A 1 98 ? -7.852 -9.974 2.126 1.00 84.12 98 ALA A O 1
ATOM 772 N N . ILE A 1 99 ? -7.770 -8.393 3.722 1.00 83.56 99 ILE A N 1
ATOM 773 C CA . ILE A 1 99 ? -6.669 -7.617 3.133 1.00 83.56 99 ILE A CA 1
ATOM 774 C C . ILE A 1 99 ? -5.384 -8.453 3.078 1.00 83.56 99 ILE A C 1
ATOM 776 O O . ILE A 1 99 ? -4.731 -8.508 2.040 1.00 83.56 99 ILE A O 1
ATOM 780 N N . ALA A 1 100 ? -5.028 -9.132 4.172 1.00 78.38 100 ALA A N 1
ATOM 781 C CA . ALA A 1 100 ? -3.850 -9.995 4.232 1.00 78.38 100 ALA A CA 1
ATOM 782 C C . ALA A 1 100 ? -3.975 -11.206 3.297 1.00 78.38 100 ALA A C 1
ATOM 784 O O . ALA A 1 100 ? -2.986 -11.610 2.689 1.00 78.38 100 ALA A O 1
ATOM 785 N N . SER A 1 101 ? -5.179 -11.765 3.148 1.00 79.25 101 SER A N 1
ATOM 786 C CA . SER A 1 101 ? -5.442 -12.857 2.210 1.00 79.25 101 SER A CA 1
ATOM 787 C C . SER A 1 101 ? -5.392 -12.400 0.755 1.00 79.25 101 SER A C 1
ATOM 789 O O . SER A 1 101 ? -4.847 -13.131 -0.058 1.00 79.25 101 SER A O 1
ATOM 791 N N . ALA A 1 102 ? -5.938 -11.225 0.424 1.00 81.56 102 ALA A N 1
ATOM 792 C CA . ALA A 1 102 ? -5.854 -10.648 -0.921 1.00 81.56 102 ALA A CA 1
ATOM 793 C C . ALA A 1 102 ? -4.406 -10.302 -1.277 1.00 81.56 102 ALA A C 1
ATOM 795 O O . ALA A 1 102 ? -3.951 -10.552 -2.386 1.00 81.56 102 ALA A O 1
ATOM 796 N N . ALA A 1 103 ? -3.647 -9.814 -0.292 1.00 75.38 103 ALA A N 1
ATOM 797 C CA . ALA A 1 103 ? -2.216 -9.680 -0.437 1.00 75.38 103 ALA A CA 1
ATOM 798 C C . ALA A 1 103 ? -1.579 -11.046 -0.719 1.00 75.38 103 ALA A C 1
ATOM 800 O O . ALA A 1 103 ? -0.967 -11.193 -1.752 1.00 75.38 103 ALA A O 1
ATOM 801 N N . CYS A 1 104 ? -1.736 -12.069 0.115 1.00 64.94 104 CYS A N 1
ATOM 802 C CA . CYS A 1 104 ? -1.025 -13.343 -0.077 1.00 64.94 104 CYS A CA 1
ATOM 803 C C . CYS A 1 104 ? -1.554 -14.250 -1.216 1.00 64.94 104 CYS A C 1
ATOM 805 O O . CYS A 1 104 ? -1.048 -15.368 -1.334 1.00 64.94 104 CYS A O 1
ATOM 807 N N . GLY A 1 105 ? -2.572 -13.810 -1.968 1.00 53.78 105 GLY A N 1
ATOM 808 C CA . GLY A 1 105 ? -3.196 -14.532 -3.086 1.00 53.78 105 GLY A CA 1
ATOM 809 C C . GLY A 1 105 ? -2.303 -14.639 -4.312 1.00 53.78 105 GLY A C 1
ATOM 810 O O . GLY A 1 105 ? -1.558 -13.663 -4.565 1.00 53.78 105 GLY A O 1
#

Foldseek 3Di:
DDQDFDDPDFWGKGWDQPPNDLPPRQKGKIFTAGPDFDQDAQLVVLCQLQVHDSVVVLVCLVVVQKAKPPVGSCRNRGGDDHGIMIMGGCNPPPCSSSSSVSNRD

Secondary structure (DSSP, 8-state):
-------BTTEEEEE--TTS-STT-SEEEEEEEESS---SBHHHHHHHHTT--HHHHHHHHHTT-EEEETTGGGGGGSBP-TTEEEEEE-TT-TTHHHHHHHHT-

Sequence (105 aa):
RSGQIEEFHDVTVRKEPLDGRPEGATALWLELRLDAATPLRLDRLLAGELGISRSRLQTWQERQLLAIEPDGANALRRPARDGMAVRIDLSGEVDRNAIASAACG